Protein AF-A0A843LJG2-F1 (afdb_monomer_lite)

Structure (mmCIF, N/CA/C/O backbone):
data_AF-A0A843LJG2-F1
#
_entry.id   AF-A0A843LJG2-F1
#
loop_
_atom_site.group_PDB
_atom_site.id
_atom_site.type_symbol
_atom_site.label_atom_id
_atom_site.label_alt_id
_atom_site.label_comp_id
_atom_site.label_asym_id
_atom_site.label_entity_id
_atom_site.label_seq_id
_atom_site.pdbx_PDB_ins_code
_atom_site.Cartn_x
_atom_site.Cartn_y
_atom_site.Cartn_z
_atom_site.occupancy
_atom_site.B_iso_or_equiv
_atom_site.auth_seq_id
_atom_site.auth_comp_id
_atom_site.auth_asym_id
_atom_site.auth_atom_id
_atom_site.pdbx_PDB_model_num
ATOM 1 N N . MET A 1 1 ? 7.112 -20.602 -1.170 1.00 58.84 1 MET A N 1
ATOM 2 C CA . MET A 1 1 ? 5.943 -19.719 -1.380 1.00 58.84 1 MET A CA 1
ATOM 3 C C . MET A 1 1 ? 4.903 -20.088 -0.327 1.00 58.84 1 MET A C 1
ATOM 5 O O . MET A 1 1 ? 4.499 -21.238 -0.290 1.00 58.84 1 MET A O 1
ATOM 9 N N . ASP A 1 2 ? 4.559 -19.184 0.594 1.00 86.00 2 ASP A N 1
ATOM 10 C CA . ASP A 1 2 ? 3.611 -19.477 1.685 1.00 86.00 2 ASP A CA 1
ATOM 11 C C . ASP A 1 2 ? 2.166 -19.301 1.179 1.00 86.00 2 ASP A C 1
ATOM 13 O O . ASP A 1 2 ? 1.674 -18.172 1.055 1.00 86.00 2 ASP A O 1
ATOM 17 N N . VAL A 1 3 ? 1.533 -20.421 0.807 1.00 92.56 3 VAL A N 1
ATOM 18 C CA . VAL A 1 3 ? 0.159 -20.480 0.277 1.00 92.56 3 VAL A CA 1
ATOM 19 C C . VAL A 1 3 ? -0.862 -19.929 1.292 1.00 92.56 3 VAL A C 1
ATOM 21 O O . VAL A 1 3 ? -1.615 -19.024 0.918 1.00 92.56 3 VAL A O 1
ATOM 24 N N . PRO A 1 4 ? -0.857 -20.345 2.580 1.00 95.12 4 PRO A N 1
ATOM 25 C CA . PRO A 1 4 ? -1.723 -19.756 3.609 1.00 95.12 4 PRO A CA 1
ATOM 26 C C . PRO A 1 4 ? -1.629 -18.231 3.737 1.00 95.12 4 PRO A C 1
ATOM 28 O O . PRO A 1 4 ? -2.636 -17.553 3.962 1.00 95.12 4 PRO A O 1
ATOM 31 N N . ARG A 1 5 ? -0.428 -17.653 3.610 1.00 91.69 5 ARG A N 1
ATOM 32 C CA . ARG A 1 5 ? -0.259 -16.191 3.650 1.00 91.69 5 ARG A CA 1
ATOM 33 C C . ARG A 1 5 ? -0.901 -15.502 2.447 1.00 91.69 5 ARG A C 1
ATOM 35 O O . ARG A 1 5 ? -1.516 -14.455 2.624 1.00 91.69 5 ARG A O 1
ATOM 42 N N . HIS A 1 6 ? -0.771 -16.069 1.248 1.00 91.06 6 HIS A N 1
ATOM 43 C CA . HIS A 1 6 ? -1.390 -15.499 0.048 1.00 91.06 6 HIS A CA 1
ATOM 44 C C . HIS A 1 6 ? -2.916 -15.494 0.139 1.00 91.06 6 HIS A C 1
ATOM 46 O O . HIS A 1 6 ? -3.525 -14.463 -0.133 1.00 91.06 6 HIS A O 1
ATOM 52 N N . TRP A 1 7 ? -3.510 -16.600 0.592 1.00 93.06 7 TRP A N 1
ATOM 53 C CA . TRP A 1 7 ? -4.959 -16.715 0.759 1.00 93.06 7 TRP A CA 1
ATOM 54 C C . TRP A 1 7 ? -5.519 -15.654 1.722 1.00 93.06 7 TRP A C 1
ATOM 56 O O . TRP A 1 7 ? -6.466 -14.948 1.384 1.00 93.06 7 TRP A O 1
ATOM 66 N N . ARG A 1 8 ? -4.873 -15.446 2.881 1.00 92.19 8 ARG A N 1
ATOM 67 C CA . ARG A 1 8 ? -5.298 -14.428 3.866 1.00 92.19 8 ARG A CA 1
ATOM 68 C C . ARG A 1 8 ? -5.202 -12.986 3.359 1.00 92.19 8 ARG A C 1
ATOM 70 O O . ARG A 1 8 ? -5.972 -12.132 3.788 1.00 92.19 8 ARG A O 1
ATOM 77 N N . GLU A 1 9 ? -4.247 -12.700 2.478 1.00 91.81 9 GLU A N 1
ATOM 78 C CA . GLU A 1 9 ? -3.983 -11.344 1.979 1.00 91.81 9 GLU A CA 1
ATOM 79 C C . GLU A 1 9 ? -4.630 -11.057 0.613 1.00 91.81 9 GLU A C 1
ATOM 81 O O . GLU A 1 9 ? -4.563 -9.926 0.133 1.00 91.81 9 GLU A O 1
ATOM 86 N N . GLN A 1 10 ? -5.282 -12.049 -0.003 1.00 92.81 10 GLN A N 1
ATOM 87 C CA . GLN A 1 10 ? -5.866 -11.969 -1.344 1.00 92.81 10 GLN A CA 1
ATOM 88 C C . GLN A 1 10 ? -6.793 -10.761 -1.509 1.00 92.81 10 GLN A C 1
ATOM 90 O O . GLN A 1 10 ? -6.586 -9.940 -2.399 1.00 92.81 10 GLN A O 1
ATOM 95 N N . ILE A 1 11 ? -7.798 -10.629 -0.638 1.00 89.19 11 ILE A N 1
ATOM 96 C CA . ILE A 1 11 ? -8.805 -9.560 -0.738 1.00 89.19 11 ILE A CA 1
ATOM 97 C C . ILE A 1 11 ? -8.138 -8.186 -0.613 1.00 89.19 11 ILE A C 1
ATOM 99 O O . ILE A 1 11 ? -8.406 -7.293 -1.414 1.00 89.19 11 ILE A O 1
ATOM 103 N N . LYS A 1 12 ? -7.213 -8.043 0.342 1.00 91.62 12 LYS A N 1
ATOM 104 C C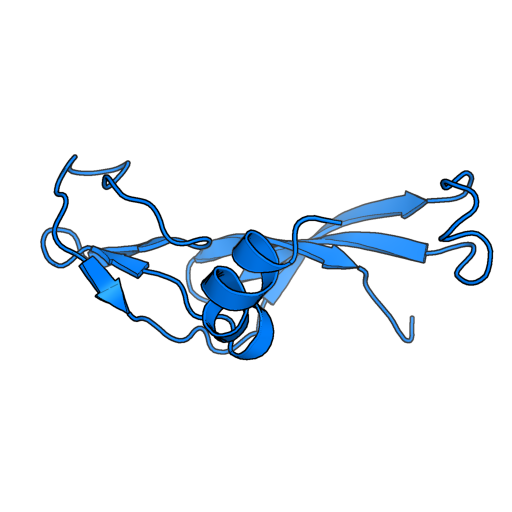A . LYS A 1 12 ? -6.487 -6.794 0.601 1.00 91.62 12 LYS A CA 1
ATOM 105 C C . LYS A 1 12 ? -5.654 -6.366 -0.600 1.00 91.62 12 LYS A C 1
ATOM 107 O O . LYS A 1 12 ? -5.700 -5.203 -0.979 1.00 91.62 12 LYS A O 1
ATOM 112 N N . ARG A 1 13 ? -4.939 -7.307 -1.222 1.00 92.06 13 ARG A N 1
ATOM 113 C CA . ARG A 1 13 ? -4.075 -7.039 -2.381 1.00 92.06 13 ARG A CA 1
ATOM 114 C C . ARG A 1 13 ? -4.861 -6.793 -3.661 1.00 92.06 13 ARG A C 1
ATOM 116 O O . ARG A 1 13 ? -4.507 -5.896 -4.410 1.00 92.06 13 ARG A O 1
ATOM 123 N N . TYR A 1 14 ? -5.909 -7.575 -3.916 1.00 92.94 14 TYR A N 1
ATOM 124 C CA . TYR A 1 14 ? -6.638 -7.517 -5.188 1.00 92.94 14 TYR A CA 1
ATOM 125 C C . TYR A 1 14 ? -7.628 -6.361 -5.249 1.00 92.94 14 TYR A C 1
ATOM 127 O O . TYR A 1 14 ? -7.872 -5.822 -6.321 1.00 92.94 14 TYR A O 1
ATOM 135 N N . ARG A 1 15 ? -8.207 -5.978 -4.108 1.00 93.31 15 ARG A N 1
ATOM 136 C CA . ARG A 1 15 ? -9.193 -4.892 -4.029 1.00 93.31 15 ARG A CA 1
ATOM 137 C C . ARG A 1 15 ? -8.643 -3.629 -3.379 1.00 93.31 15 ARG A C 1
ATOM 139 O O . ARG A 1 15 ? -9.419 -2.723 -3.103 1.00 93.31 15 ARG A O 1
ATOM 146 N N . LEU A 1 16 ? -7.338 -3.592 -3.101 1.00 94.50 16 LEU A N 1
ATOM 147 C CA . LEU A 1 16 ? -6.684 -2.505 -2.375 1.00 94.50 16 LEU A CA 1
ATOM 148 C C . LEU A 1 16 ? -7.467 -2.144 -1.098 1.00 94.50 16 LEU A C 1
ATOM 150 O O . LEU A 1 16 ? -7.838 -0.997 -0.871 1.00 94.50 16 LEU A O 1
ATOM 154 N N . VAL A 1 17 ? -7.780 -3.158 -0.284 1.00 95.00 17 VAL A N 1
ATOM 155 C CA . VAL A 1 17 ? -8.522 -2.990 0.975 1.00 95.00 17 VAL A CA 1
ATOM 156 C C . VAL A 1 17 ? -7.529 -2.869 2.121 1.00 95.00 17 VAL A C 1
ATOM 158 O O . VAL A 1 17 ? -6.724 -3.769 2.365 1.00 95.00 17 VAL A O 1
ATOM 161 N N . GLY A 1 18 ? -7.591 -1.753 2.840 1.00 93.69 18 GLY A N 1
ATOM 162 C CA . GLY A 1 18 ? -6.868 -1.565 4.091 1.00 93.69 18 GLY A CA 1
ATOM 163 C C . GLY A 1 18 ? -7.818 -1.331 5.252 1.00 93.69 18 GLY 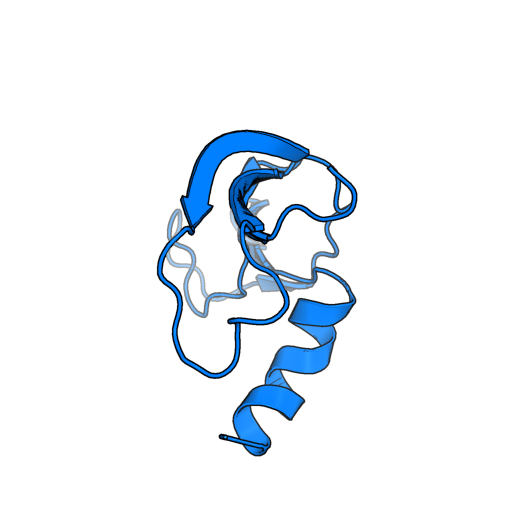A C 1
ATOM 164 O O . GLY A 1 18 ? -8.883 -1.937 5.348 1.00 93.69 18 GLY A O 1
ATOM 165 N N . SER A 1 19 ? -7.394 -0.482 6.180 1.00 94.25 19 SER A N 1
ATOM 166 C CA . SER A 1 19 ? -8.068 -0.308 7.462 1.00 94.25 19 SER A CA 1
ATOM 167 C C . SER A 1 19 ? -8.268 1.162 7.798 1.00 94.25 19 SER A C 1
ATOM 169 O O . SER A 1 19 ? -7.318 1.946 7.723 1.00 94.25 19 SER A O 1
ATOM 171 N N . LYS A 1 20 ? -9.473 1.508 8.249 1.00 95.56 20 LYS A N 1
ATOM 172 C CA . LYS A 1 20 ? -9.806 2.805 8.838 1.00 95.56 20 LYS A CA 1
ATOM 173 C C . LYS A 1 20 ? -10.013 2.645 10.336 1.00 95.56 20 LYS A C 1
ATOM 175 O O . LYS A 1 20 ? -10.792 1.806 10.780 1.00 95.56 20 LYS A O 1
ATOM 180 N N . CYS A 1 21 ? -9.283 3.410 11.142 1.00 96.38 21 CYS A N 1
ATOM 181 C CA . CYS A 1 21 ? -9.452 3.354 12.590 1.00 96.38 21 CYS A CA 1
ATOM 182 C C . CYS A 1 21 ? -10.790 3.985 12.992 1.00 96.38 21 CYS A C 1
ATOM 184 O O . CYS A 1 21 ? -11.010 5.164 12.713 1.00 96.38 21 CYS A O 1
ATOM 186 N N . LYS A 1 22 ? -11.637 3.245 13.720 1.00 95.69 22 LYS A N 1
ATOM 187 C CA . LYS A 1 22 ? -12.957 3.735 14.155 1.00 95.69 22 LYS A CA 1
ATOM 188 C C . LYS A 1 22 ? -12.874 4.906 15.140 1.00 95.69 22 LYS A C 1
ATOM 190 O O . LYS A 1 22 ? -13.762 5.744 15.163 1.00 95.69 22 LYS A O 1
ATOM 195 N N . LYS A 1 23 ? -11.789 5.002 15.923 1.00 96.00 23 LYS A N 1
ATOM 196 C CA . LYS A 1 23 ? -11.624 6.066 16.934 1.00 96.00 23 LYS A CA 1
ATOM 197 C C . LYS A 1 23 ? -11.089 7.387 16.393 1.00 96.00 23 LYS A C 1
ATOM 199 O O . LYS A 1 23 ? -11.480 8.438 16.877 1.00 96.00 23 LYS A O 1
ATOM 204 N N . CYS A 1 24 ? -10.140 7.353 15.456 1.00 95.06 24 CYS A N 1
ATOM 205 C CA . CYS A 1 24 ? -9.459 8.570 14.991 1.00 95.06 24 CYS A CA 1
ATOM 206 C C . CYS A 1 24 ? -9.548 8.805 13.481 1.00 95.06 24 CYS A C 1
ATOM 208 O O . CYS A 1 24 ? -8.918 9.736 12.980 1.00 95.06 24 CYS A O 1
ATOM 210 N N . GLY A 1 25 ? -10.249 7.934 12.751 1.00 94.00 25 GLY A N 1
ATOM 211 C CA . GLY A 1 25 ? -10.441 8.024 11.304 1.00 94.00 25 GLY A CA 1
ATOM 212 C C . GLY A 1 25 ? -9.193 7.752 10.463 1.00 94.00 25 GLY A C 1
ATOM 213 O O . GLY A 1 25 ? -9.276 7.802 9.242 1.00 94.00 25 GLY A O 1
ATOM 214 N N . LYS A 1 26 ? -8.034 7.460 11.075 1.00 94.56 26 LYS A N 1
ATOM 215 C CA . LYS A 1 26 ? -6.784 7.258 10.332 1.00 94.56 26 LYS A CA 1
ATOM 216 C C . LYS A 1 26 ? -6.903 6.062 9.387 1.00 94.56 26 LYS A C 1
ATOM 218 O O . LYS A 1 26 ? -7.159 4.945 9.841 1.00 94.56 26 LYS A O 1
ATOM 223 N N . LEU A 1 27 ? -6.653 6.317 8.107 1.00 95.00 27 LEU A N 1
ATOM 224 C CA . LEU A 1 27 ? -6.519 5.308 7.065 1.00 95.00 27 LEU A CA 1
ATOM 225 C C . LEU A 1 27 ? -5.114 4.707 7.090 1.00 95.00 27 LEU A C 1
ATOM 227 O O . LEU A 1 27 ? -4.126 5.375 7.410 1.00 95.00 27 LEU A O 1
ATOM 231 N N . SER A 1 28 ? -5.011 3.412 6.825 1.00 93.19 28 SER A N 1
ATOM 232 C CA . SER A 1 28 ? -3.740 2.696 6.780 1.00 93.19 28 SER A CA 1
ATOM 233 C C . SER A 1 28 ? -3.825 1.529 5.810 1.00 93.19 28 SER A C 1
ATOM 235 O O . SER A 1 28 ? -4.801 0.778 5.807 1.00 93.19 28 SER A O 1
ATOM 237 N N . TYR A 1 29 ? -2.772 1.381 5.016 1.00 93.25 29 TYR A N 1
ATOM 238 C CA . TYR A 1 29 ? -2.554 0.249 4.133 1.00 93.25 29 TYR A CA 1
ATOM 239 C C . TYR A 1 29 ? -1.080 -0.177 4.251 1.00 93.25 29 TYR A C 1
ATOM 241 O O . TYR A 1 29 ? -0.211 0.697 4.221 1.00 93.25 29 TYR A O 1
ATOM 249 N N . PRO A 1 30 ? -0.765 -1.476 4.418 1.00 90.50 30 PRO A N 1
ATOM 250 C CA . PRO A 1 30 ? -1.683 -2.601 4.640 1.00 90.50 30 PRO A CA 1
ATOM 251 C C . PRO A 1 30 ? -2.430 -2.540 5.986 1.00 90.50 30 PRO A C 1
ATOM 253 O O . PRO A 1 30 ? -2.158 -1.675 6.823 1.00 90.50 30 PRO A O 1
ATOM 256 N N . HIS A 1 31 ? -3.358 -3.479 6.205 1.00 86.19 31 HIS A N 1
ATOM 257 C CA . HIS A 1 31 ? -4.078 -3.624 7.477 1.00 86.19 31 HIS A CA 1
ATOM 258 C C . HIS A 1 31 ? -3.108 -3.794 8.661 1.00 86.19 31 HIS A C 1
ATOM 260 O O . HIS A 1 31 ? -2.178 -4.601 8.601 1.00 86.19 31 HIS A O 1
ATOM 266 N N . ARG A 1 32 ? -3.354 -3.072 9.763 1.00 87.19 32 ARG A N 1
ATOM 267 C CA . ARG A 1 32 ? -2.569 -3.161 11.005 1.00 87.19 32 ARG A CA 1
ATOM 268 C C . ARG A 1 32 ? -3.453 -3.525 12.193 1.00 87.19 32 ARG A C 1
ATOM 270 O O . ARG A 1 32 ? -4.558 -3.018 12.313 1.00 87.19 32 ARG A O 1
ATOM 277 N N . LEU A 1 33 ? -2.904 -4.299 13.131 1.00 90.50 33 LEU A N 1
ATOM 278 C CA . LEU A 1 33 ? -3.598 -4.696 14.367 1.00 90.50 33 LEU A CA 1
ATOM 279 C C . LEU A 1 33 ? -3.801 -3.535 15.357 1.00 90.50 33 LEU A C 1
ATOM 281 O O . LEU A 1 33 ? -4.724 -3.556 16.165 1.00 90.50 33 LEU A O 1
ATOM 285 N N . VAL A 1 34 ? -2.923 -2.527 15.327 1.00 94.62 34 VAL A N 1
ATOM 286 C CA . VAL A 1 34 ? -2.919 -1.406 16.280 1.00 94.62 34 VAL A CA 1
ATOM 287 C C . VAL A 1 34 ? -2.748 -0.090 15.534 1.00 94.62 34 VAL A C 1
ATOM 289 O O . VAL A 1 34 ? -1.904 0.024 14.643 1.00 94.62 34 VAL A O 1
ATOM 292 N N . CYS A 1 35 ? -3.555 0.914 15.884 1.00 94.19 35 CYS A N 1
ATOM 293 C CA . CYS A 1 35 ? -3.482 2.243 15.284 1.00 94.19 35 CYS A CA 1
ATOM 294 C C . CYS A 1 35 ? -2.196 2.966 15.676 1.00 94.19 35 CYS A C 1
ATOM 296 O O . CYS A 1 35 ? -1.996 3.229 16.862 1.00 94.19 35 CYS A O 1
ATOM 298 N N . PRO A 1 36 ? -1.364 3.398 14.708 1.00 91.44 36 PRO A N 1
ATOM 299 C CA . PRO A 1 36 ? -0.142 4.129 15.022 1.00 91.44 36 PRO A CA 1
ATOM 300 C C . PRO A 1 36 ? -0.416 5.528 15.597 1.00 91.44 36 PRO A C 1
ATOM 302 O O . PRO A 1 36 ? 0.483 6.125 16.168 1.00 91.44 36 PRO A O 1
ATOM 305 N N . LYS A 1 37 ? -1.636 6.070 15.437 1.00 93.88 37 LYS A N 1
ATOM 306 C CA . LYS A 1 37 ? -2.009 7.399 15.955 1.00 93.88 37 LYS A CA 1
ATOM 307 C C . LYS A 1 37 ? -2.607 7.339 17.362 1.00 93.88 37 LYS A C 1
ATOM 309 O O . LYS A 1 37 ? -2.215 8.117 18.216 1.00 93.88 37 LYS A O 1
ATOM 314 N N . CYS A 1 38 ? -3.574 6.449 17.597 1.00 95.31 38 CYS A N 1
ATOM 315 C CA . CYS A 1 38 ? -4.344 6.425 18.851 1.00 95.31 38 CYS A CA 1
ATOM 316 C C . CYS A 1 38 ? -4.220 5.120 19.652 1.00 95.31 38 CYS A C 1
ATOM 318 O O . CYS A 1 38 ? -4.852 4.993 20.696 1.00 95.31 38 CYS A O 1
ATOM 320 N N . ARG A 1 39 ? -3.446 4.137 19.170 1.00 94.81 39 ARG A N 1
ATOM 321 C CA . ARG A 1 39 ? -3.281 2.798 19.770 1.00 94.81 39 ARG A CA 1
ATOM 322 C C . ARG A 1 39 ? -4.567 1.969 19.912 1.00 94.81 39 ARG A C 1
ATOM 324 O O . ARG A 1 39 ? -4.519 0.880 20.476 1.00 94.81 39 ARG A O 1
ATOM 331 N N . SER A 1 40 ? -5.693 2.426 19.356 1.00 95.06 40 SER A N 1
ATOM 332 C CA . SER A 1 40 ? -6.908 1.612 19.264 1.00 95.06 40 SER A CA 1
ATOM 333 C C . SER A 1 40 ? -6.677 0.374 18.393 1.00 95.06 40 SER A C 1
ATOM 335 O O . SER A 1 40 ? -5.890 0.406 17.442 1.00 95.06 40 SER A O 1
ATOM 337 N N . ARG A 1 41 ? -7.388 -0.703 18.724 1.00 95.12 41 ARG A N 1
ATOM 338 C CA . ARG A 1 41 ? -7.471 -1.946 17.942 1.00 95.12 41 ARG A CA 1
ATOM 339 C C . ARG A 1 41 ? -8.756 -2.022 17.115 1.00 95.12 41 ARG A C 1
ATOM 341 O O . ARG A 1 41 ? -8.969 -2.985 16.391 1.00 95.12 41 ARG A O 1
ATOM 348 N N . GLU A 1 42 ? -9.610 -1.008 17.223 1.00 94.38 42 GLU A N 1
ATOM 349 C CA . GLU A 1 42 ? -10.884 -0.949 16.519 1.00 94.38 42 GLU A CA 1
ATOM 350 C C . GLU A 1 42 ? -10.696 -0.360 15.123 1.00 94.38 42 GLU A C 1
ATOM 352 O O . GLU A 1 42 ? -10.387 0.829 14.950 1.00 94.38 42 GLU A O 1
ATOM 357 N N . TYR A 1 43 ? -10.919 -1.212 14.129 1.00 95.06 43 TYR A N 1
ATOM 358 C CA . TYR A 1 43 ? -10.834 -0.886 12.718 1.00 95.06 43 TYR A CA 1
ATOM 359 C C . TYR A 1 43 ? -12.086 -1.328 11.973 1.00 95.06 43 TYR A C 1
ATOM 361 O O . TYR A 1 43 ? -12.793 -2.246 12.388 1.00 95.06 43 TYR A O 1
ATOM 369 N N . GLU A 1 44 ? -12.336 -0.666 10.857 1.00 94.56 44 GLU 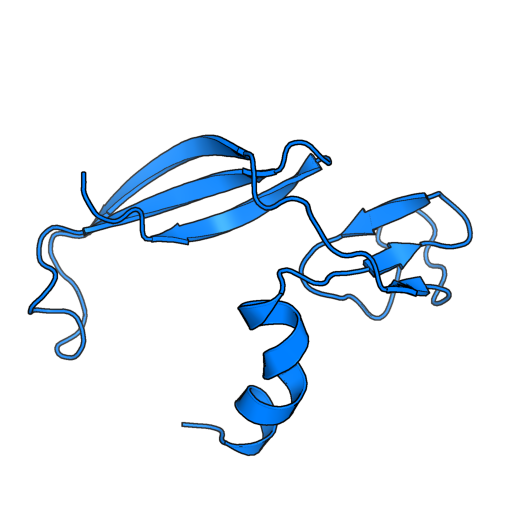A N 1
ATOM 370 C CA . GLU A 1 44 ? -13.230 -1.118 9.798 1.00 94.56 44 GLU A CA 1
ATOM 371 C C . GLU A 1 44 ? -12.441 -1.276 8.497 1.00 94.56 44 GLU A C 1
ATOM 373 O O . GLU A 1 44 ? -11.391 -0.644 8.311 1.00 94.56 44 GLU A O 1
ATOM 378 N N . GLU A 1 45 ? -12.921 -2.152 7.619 1.00 94.06 45 GLU A N 1
ATOM 379 C CA . GLU A 1 45 ? -12.356 -2.296 6.281 1.00 94.06 45 GLU A CA 1
ATOM 380 C C . GLU A 1 45 ? -12.624 -1.032 5.465 1.00 94.06 45 GLU A C 1
ATOM 382 O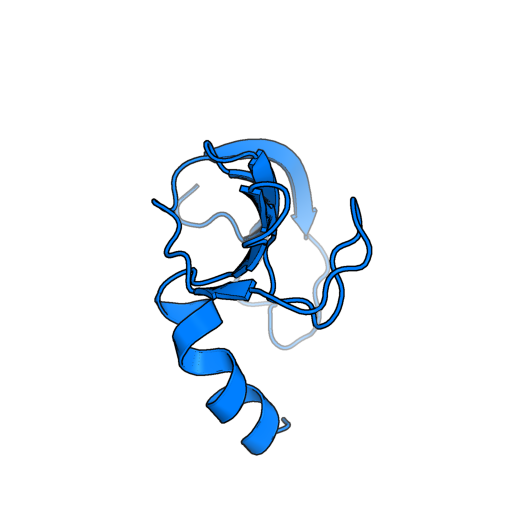 O . GLU A 1 45 ? -13.698 -0.435 5.534 1.00 94.06 45 GLU A O 1
ATOM 387 N N . HIS A 1 46 ? -11.624 -0.614 4.696 1.00 94.50 46 HIS A N 1
ATOM 388 C CA . HIS A 1 46 ? -11.739 0.529 3.806 1.00 94.50 46 HIS A CA 1
ATOM 389 C C . HIS A 1 46 ? -11.119 0.189 2.458 1.00 94.50 46 HIS A C 1
ATOM 391 O O . HIS A 1 46 ? -9.938 -0.162 2.388 1.00 94.50 46 HIS A O 1
ATOM 397 N N . GLN A 1 47 ? -11.926 0.279 1.405 1.00 95.56 47 GLN A N 1
ATOM 398 C CA . GLN A 1 47 ? -11.482 0.103 0.031 1.00 95.56 47 GLN A CA 1
ATOM 399 C C . GLN A 1 47 ? -10.950 1.433 -0.502 1.00 95.56 47 GLN A C 1
ATOM 401 O O . GLN A 1 47 ? -11.688 2.415 -0.549 1.00 95.56 47 GLN A O 1
ATOM 406 N N . PHE A 1 48 ? -9.680 1.446 -0.900 1.00 95.56 48 PHE A N 1
ATOM 407 C CA . PHE A 1 48 ? -9.056 2.611 -1.519 1.00 95.56 48 PHE A CA 1
ATOM 408 C C . PHE A 1 48 ? -9.450 2.712 -2.999 1.00 95.56 48 PHE A C 1
ATOM 410 O O . PHE A 1 48 ? -9.658 1.704 -3.675 1.00 95.56 48 PHE A O 1
ATOM 417 N N . ILE A 1 49 ? -9.503 3.935 -3.520 1.00 94.88 49 ILE A N 1
ATOM 418 C CA . ILE A 1 49 ? -9.868 4.263 -4.907 1.00 94.88 49 ILE A CA 1
ATOM 419 C C . ILE A 1 49 ? -8.796 3.767 -5.893 1.00 94.88 49 ILE A C 1
ATOM 421 O O . ILE A 1 49 ? -9.081 3.552 -7.069 1.00 94.88 49 ILE A O 1
ATOM 425 N N . GLY A 1 50 ? -7.554 3.589 -5.425 1.00 92.94 50 GLY A N 1
ATOM 426 C CA . GLY A 1 50 ? -6.431 3.127 -6.249 1.00 92.94 50 GLY A CA 1
ATOM 427 C C . GLY A 1 50 ? -5.819 4.209 -7.135 1.00 92.94 50 GLY A C 1
ATOM 428 O O . GLY A 1 50 ? -5.084 3.901 -8.068 1.00 92.94 50 GLY A O 1
ATOM 429 N N . ARG A 1 51 ? -6.103 5.482 -6.843 1.00 95.62 51 ARG A N 1
ATOM 430 C CA . ARG A 1 51 ? -5.460 6.632 -7.487 1.00 95.62 51 ARG A CA 1
ATOM 431 C C . ARG A 1 51 ? -4.419 7.227 -6.556 1.00 95.62 51 ARG A C 1
ATOM 433 O O . ARG A 1 51 ? -4.636 7.318 -5.350 1.00 95.62 51 ARG A O 1
ATOM 440 N N . GLY A 1 52 ? -3.306 7.666 -7.124 1.00 95.81 52 GLY A N 1
ATOM 441 C CA . GLY A 1 52 ? -2.212 8.237 -6.358 1.00 95.81 52 GLY A CA 1
ATOM 442 C C . GLY A 1 52 ? -1.194 8.953 -7.229 1.00 95.81 52 GLY A C 1
ATOM 443 O O . GLY A 1 52 ? -1.349 9.036 -8.447 1.00 95.81 52 GLY A O 1
ATOM 444 N N . LYS A 1 53 ? -0.156 9.483 -6.588 1.00 96.88 53 LYS A N 1
ATOM 445 C CA . LYS A 1 53 ? 0.965 10.171 -7.233 1.00 96.88 53 LYS A CA 1
ATOM 446 C C . LYS A 1 53 ? 2.270 9.475 -6.880 1.00 96.88 53 LYS A C 1
ATOM 448 O O . LYS A 1 53 ? 2.458 9.043 -5.746 1.00 96.88 53 LYS A O 1
ATOM 453 N N . ILE A 1 54 ? 3.178 9.380 -7.846 1.00 97.12 54 ILE A N 1
ATOM 454 C CA . ILE A 1 54 ? 4.528 8.868 -7.606 1.00 97.12 54 ILE A CA 1
ATOM 455 C C . ILE A 1 54 ? 5.310 9.936 -6.834 1.00 97.12 54 ILE A C 1
ATOM 457 O O . ILE A 1 54 ? 5.474 11.050 -7.324 1.00 97.12 54 ILE A O 1
ATOM 461 N N . ILE A 1 55 ? 5.788 9.593 -5.637 1.00 97.31 55 ILE A N 1
ATOM 462 C CA . ILE A 1 55 ? 6.651 10.466 -4.822 1.00 97.31 55 ILE A CA 1
ATOM 463 C C . ILE A 1 55 ? 8.124 10.230 -5.169 1.00 97.31 55 ILE A C 1
ATOM 465 O O . ILE A 1 55 ? 8.936 11.149 -5.192 1.00 97.31 55 ILE A O 1
ATOM 469 N N . SER A 1 56 ? 8.483 8.970 -5.401 1.00 97.56 56 SER A N 1
ATOM 470 C CA . SER A 1 56 ? 9.843 8.539 -5.709 1.00 97.56 56 SER A CA 1
ATOM 471 C C . SER A 1 56 ? 9.783 7.233 -6.489 1.00 97.56 56 SER A C 1
ATOM 473 O O . SER A 1 56 ? 8.885 6.422 -6.259 1.00 97.56 56 SER A O 1
ATOM 475 N N . PHE A 1 57 ? 10.723 7.020 -7.403 1.00 96.62 57 PHE A N 1
ATOM 476 C CA . PHE A 1 57 ? 10.827 5.782 -8.164 1.00 96.62 57 PHE A CA 1
ATOM 477 C C . PHE A 1 57 ? 12.287 5.409 -8.407 1.00 96.62 57 PHE A C 1
ATOM 479 O O . PHE A 1 57 ? 13.187 6.242 -8.309 1.00 96.62 57 PHE A O 1
ATOM 486 N N . THR A 1 58 ? 12.513 4.138 -8.717 1.00 95.25 58 THR A N 1
ATOM 487 C CA . THR A 1 58 ? 13.814 3.615 -9.121 1.00 95.25 58 THR A CA 1
ATOM 488 C C . THR A 1 58 ? 13.648 2.598 -10.240 1.00 95.25 58 THR A C 1
ATOM 490 O O . THR A 1 58 ? 12.686 1.827 -10.248 1.00 95.25 58 THR A O 1
ATOM 493 N N . ASN A 1 59 ? 14.603 2.586 -11.167 1.00 93.75 59 ASN A N 1
ATOM 494 C CA . ASN A 1 59 ? 14.667 1.603 -12.240 1.00 93.75 59 ASN A CA 1
ATOM 495 C C . ASN A 1 59 ? 15.578 0.455 -11.812 1.00 93.75 59 ASN A C 1
ATOM 497 O O . ASN A 1 59 ? 16.771 0.642 -11.557 1.00 93.75 59 ASN A O 1
ATOM 501 N N . ILE A 1 60 ? 15.013 -0.745 -11.736 1.00 92.81 60 ILE A N 1
ATOM 502 C CA . ILE A 1 60 ? 15.752 -1.946 -11.370 1.00 92.81 60 ILE A CA 1
ATOM 503 C C . ILE A 1 60 ? 16.387 -2.528 -12.630 1.00 92.81 60 ILE A C 1
ATOM 505 O O . ILE A 1 60 ? 15.703 -3.065 -13.497 1.00 92.81 60 ILE A O 1
ATOM 509 N N . ASN A 1 61 ? 17.718 -2.437 -12.693 1.00 91.31 61 ASN A N 1
ATOM 510 C CA . ASN A 1 61 ? 18.538 -2.945 -13.801 1.00 91.31 61 ASN A CA 1
ATOM 511 C C . ASN A 1 61 ? 19.221 -4.291 -13.494 1.00 91.31 61 ASN A C 1
ATOM 513 O O . ASN A 1 61 ? 19.759 -4.928 -14.393 1.00 91.31 61 ASN A O 1
ATOM 517 N N . SER A 1 62 ? 19.215 -4.735 -12.232 1.00 91.25 62 SER A N 1
ATOM 518 C CA . SER A 1 62 ? 19.824 -6.006 -11.812 1.00 91.25 62 SER A CA 1
ATOM 519 C C . SER A 1 62 ? 18.928 -6.752 -10.810 1.00 91.25 62 SER A C 1
ATOM 521 O O . SER A 1 62 ? 19.132 -6.656 -9.598 1.00 91.25 62 SER A O 1
ATOM 523 N N . PRO A 1 63 ? 17.874 -7.441 -11.286 1.00 88.44 63 PRO A N 1
ATOM 524 C CA . PRO A 1 63 ? 16.921 -8.142 -10.441 1.00 88.44 63 PRO A CA 1
ATOM 525 C C . PRO A 1 63 ? 17.290 -9.620 -10.208 1.00 88.44 63 PRO A C 1
ATOM 527 O O . PRO A 1 63 ? 18.130 -10.192 -10.916 1.00 88.44 63 PRO A O 1
ATOM 530 N N . PRO A 1 64 ? 16.609 -10.291 -9.259 1.00 87.19 64 PRO A N 1
ATOM 531 C CA . PRO A 1 64 ? 16.646 -11.745 -9.125 1.00 87.19 64 PRO A CA 1
ATOM 532 C C . PRO A 1 64 ? 16.264 -12.463 -10.428 1.00 87.19 64 PRO A C 1
ATOM 534 O O . PRO A 1 64 ? 15.553 -11.914 -11.272 1.00 87.19 64 PRO A O 1
ATOM 537 N N . LYS A 1 65 ? 16.692 -13.727 -10.578 1.00 88.19 65 LYS A N 1
ATOM 538 C CA . LYS A 1 65 ? 16.446 -14.541 -11.790 1.00 88.19 65 LYS A CA 1
ATOM 539 C C . LYS A 1 65 ? 14.974 -14.553 -12.223 1.00 88.19 65 LYS A C 1
ATOM 541 O O . LYS A 1 65 ? 14.701 -14.469 -13.414 1.00 88.19 65 LYS A O 1
ATOM 546 N N . GLU A 1 66 ? 14.061 -14.606 -1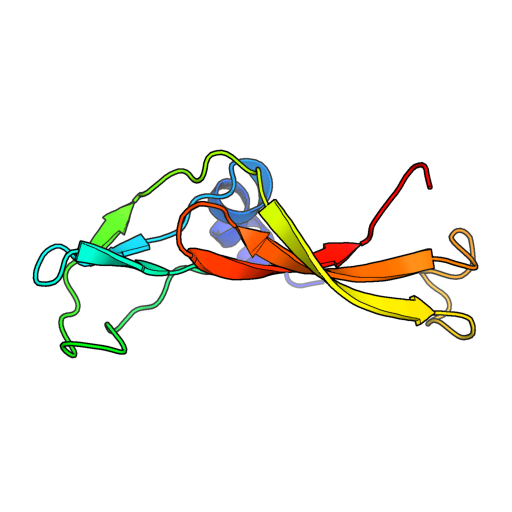1.260 1.00 85.94 66 GLU A N 1
ATOM 547 C CA . GLU A 1 66 ? 12.605 -14.662 -11.454 1.00 85.94 66 GLU A CA 1
ATOM 548 C C . GLU A 1 66 ? 12.022 -13.423 -12.157 1.00 85.94 66 GLU A C 1
ATOM 550 O O . GLU A 1 66 ? 10.966 -13.510 -12.773 1.00 85.94 66 GLU A O 1
ATOM 555 N N . HIS A 1 67 ? 12.719 -12.284 -12.114 1.00 82.44 67 HIS A N 1
ATOM 556 C CA . HIS A 1 67 ? 12.248 -11.002 -12.647 1.00 82.44 67 HIS A CA 1
ATOM 557 C C . HIS A 1 67 ? 13.060 -10.508 -13.857 1.00 82.44 67 HIS A C 1
ATOM 559 O O . HIS A 1 67 ? 12.906 -9.364 -14.279 1.00 82.44 67 HIS A O 1
ATOM 565 N N . ARG A 1 68 ? 13.923 -11.354 -14.441 1.00 82.12 68 ARG A N 1
ATOM 566 C CA . ARG A 1 68 ? 14.793 -10.964 -15.570 1.00 82.12 68 ARG A CA 1
ATOM 567 C C . ARG A 1 68 ? 14.036 -10.575 -16.838 1.00 82.12 68 ARG A C 1
ATOM 569 O O . ARG A 1 68 ? 14.534 -9.745 -17.585 1.00 82.12 68 ARG A O 1
ATOM 576 N N . TYR A 1 69 ? 12.859 -11.149 -17.075 1.00 80.44 69 TYR A N 1
ATOM 577 C CA . TYR A 1 69 ? 12.070 -10.875 -18.284 1.00 80.44 69 TYR A CA 1
ATOM 578 C C . TYR A 1 69 ? 11.427 -9.485 -18.298 1.00 80.44 69 TYR A C 1
ATOM 580 O O . TYR A 1 69 ? 11.004 -9.027 -19.351 1.00 80.44 69 TYR A O 1
ATOM 588 N N . ASN A 1 70 ? 11.398 -8.803 -17.150 1.00 80.38 70 ASN A N 1
ATOM 589 C CA . ASN A 1 70 ? 10.792 -7.482 -17.007 1.00 80.38 70 ASN A CA 1
ATOM 590 C C . ASN A 1 70 ? 11.852 -6.371 -16.969 1.00 80.38 70 ASN A C 1
ATOM 592 O O . ASN A 1 70 ? 11.587 -5.294 -16.456 1.00 80.38 70 ASN A O 1
ATOM 596 N N . LEU A 1 71 ? 13.080 -6.642 -17.416 1.00 84.19 71 LEU A N 1
ATOM 597 C CA . LEU A 1 71 ? 14.172 -5.674 -17.385 1.00 84.19 71 LEU A CA 1
ATOM 598 C C . LEU A 1 71 ? 14.081 -4.646 -18.527 1.00 84.19 71 LEU A C 1
ATOM 600 O O . LEU A 1 71 ? 13.934 -5.061 -19.676 1.00 84.19 71 LEU A O 1
ATOM 604 N N . PRO A 1 72 ? 14.318 -3.348 -18.251 1.00 88.12 72 PRO A N 1
ATOM 605 C CA . PRO A 1 72 ? 14.282 -2.706 -16.933 1.00 88.12 72 PRO A CA 1
ATOM 606 C C . PRO A 1 72 ? 12.835 -2.524 -16.444 1.00 88.12 72 PRO A C 1
ATOM 608 O O . PRO A 1 72 ? 11.948 -2.241 -17.243 1.00 88.12 72 PRO A O 1
ATOM 611 N N . TYR A 1 73 ? 12.602 -2.613 -15.128 1.00 90.81 73 TYR A N 1
ATOM 612 C CA . TYR A 1 73 ? 11.304 -2.248 -14.546 1.00 90.81 73 TYR A CA 1
ATOM 613 C C . TYR A 1 73 ? 11.423 -1.171 -13.477 1.00 90.81 73 TYR A C 1
ATOM 615 O O . TYR A 1 73 ? 12.354 -1.165 -12.668 1.00 90.81 73 TYR A O 1
ATOM 623 N N . ALA A 1 74 ? 10.437 -0.277 -13.455 1.00 93.31 74 ALA A N 1
ATOM 624 C CA . ALA A 1 74 ? 10.334 0.785 -12.470 1.00 93.31 74 ALA A CA 1
ATOM 625 C C . ALA A 1 74 ? 9.550 0.315 -11.237 1.00 93.31 74 ALA A C 1
ATOM 627 O O . ALA A 1 74 ? 8.450 -0.228 -11.347 1.00 93.31 74 ALA A O 1
ATOM 628 N N . VAL A 1 75 ? 10.090 0.566 -10.047 1.00 95.06 75 VAL A N 1
ATOM 629 C CA . VAL A 1 75 ? 9.376 0.423 -8.771 1.00 95.06 75 VAL A CA 1
ATOM 630 C C . VAL A 1 75 ? 9.221 1.803 -8.153 1.00 95.06 75 VAL A C 1
ATOM 632 O O . VAL A 1 75 ? 10.189 2.556 -8.057 1.00 95.06 75 VAL A O 1
ATOM 635 N N . ALA A 1 76 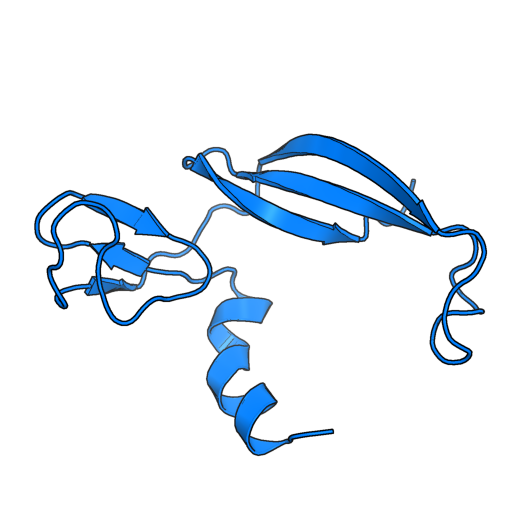? 8.006 2.129 -7.723 1.00 96.88 76 ALA A N 1
ATOM 636 C CA . ALA A 1 76 ? 7.647 3.441 -7.216 1.00 96.88 76 ALA A CA 1
ATOM 637 C C . ALA A 1 76 ? 7.043 3.383 -5.810 1.00 96.88 76 ALA A C 1
ATOM 639 O O . ALA A 1 76 ? 6.355 2.431 -5.426 1.00 96.88 76 ALA A O 1
ATOM 640 N N . LEU A 1 77 ? 7.279 4.459 -5.064 1.00 97.62 77 LEU A N 1
ATOM 641 C CA . LEU A 1 77 ? 6.486 4.862 -3.915 1.00 97.62 77 LEU A CA 1
ATOM 642 C C . LEU A 1 77 ? 5.335 5.732 -4.414 1.00 97.62 77 LEU A C 1
ATOM 644 O O . LEU A 1 77 ? 5.558 6.810 -4.968 1.00 97.62 77 LEU A O 1
ATOM 648 N N . VAL A 1 78 ? 4.112 5.257 -4.209 1.00 97.44 78 VAL A N 1
ATOM 649 C CA . VAL A 1 78 ? 2.883 5.911 -4.653 1.00 97.44 78 VAL A CA 1
ATOM 650 C C . VAL A 1 78 ? 2.117 6.398 -3.430 1.00 97.44 78 VAL A C 1
ATOM 652 O O . VAL A 1 78 ? 1.691 5.590 -2.606 1.00 97.44 78 VAL A O 1
ATOM 655 N N . GLU A 1 79 ? 1.936 7.710 -3.304 1.00 97.25 79 GLU A N 1
ATOM 656 C CA . GLU A 1 79 ? 1.009 8.306 -2.340 1.00 97.25 79 GLU A CA 1
ATOM 657 C C . GLU A 1 79 ? -0.409 8.169 -2.874 1.00 97.25 79 GLU A C 1
ATOM 659 O O . GLU A 1 79 ? -0.744 8.761 -3.902 1.00 97.25 79 GLU A O 1
ATOM 664 N N . LEU A 1 80 ? -1.247 7.383 -2.202 1.00 96.50 80 LEU A N 1
ATOM 665 C CA . LEU A 1 80 ? -2.666 7.319 -2.529 1.00 96.50 80 LEU A CA 1
ATOM 666 C C . LEU A 1 80 ? -3.327 8.667 -2.235 1.00 96.50 80 LEU A C 1
ATOM 668 O O . LEU A 1 80 ? -2.935 9.364 -1.300 1.00 96.50 80 LEU A O 1
ATOM 672 N N . MET A 1 81 ? -4.367 9.016 -2.994 1.00 95.19 81 MET A N 1
ATOM 673 C CA . MET A 1 81 ? -5.126 10.255 -2.775 1.00 95.19 81 MET A CA 1
ATOM 674 C C . MET A 1 81 ? -5.666 10.364 -1.343 1.00 95.19 81 MET A C 1
ATOM 676 O O . MET A 1 81 ? -5.808 11.461 -0.809 1.00 95.19 81 MET A O 1
ATOM 680 N N . GLU A 1 82 ? -5.947 9.227 -0.713 1.00 95.12 82 GLU A N 1
ATOM 681 C CA . GLU A 1 82 ? -6.442 9.133 0.655 1.00 95.12 82 GLU A CA 1
ATOM 682 C C . GLU A 1 82 ? -5.334 9.189 1.729 1.00 95.12 82 GLU A C 1
ATOM 684 O O . GLU A 1 82 ? -5.637 9.197 2.925 1.00 95.12 82 GLU A O 1
ATOM 689 N N . GLY A 1 83 ? -4.056 9.221 1.332 1.00 92.12 83 GLY A N 1
ATOM 690 C CA . GLY A 1 83 ? -2.904 9.506 2.197 1.00 92.12 83 GLY A CA 1
ATOM 691 C C . GLY A 1 83 ? -1.872 8.383 2.405 1.00 92.12 83 GLY A C 1
ATOM 692 O O . GLY A 1 83 ? -0.697 8.701 2.581 1.00 92.12 83 GLY A O 1
ATOM 693 N N . PRO A 1 84 ? -2.212 7.077 2.442 1.00 94.38 84 PRO A N 1
ATOM 694 C CA . PRO A 1 84 ? -1.195 6.039 2.613 1.00 94.38 84 PRO A CA 1
ATOM 695 C C . PRO A 1 84 ? -0.230 5.949 1.428 1.00 94.38 84 PRO A C 1
ATOM 697 O O . PRO A 1 84 ? -0.645 6.016 0.274 1.00 94.38 84 PRO A O 1
ATOM 700 N N . VAL A 1 85 ? 1.048 5.709 1.721 1.00 95.75 85 VAL A N 1
ATOM 701 C CA . VAL A 1 85 ? 2.069 5.436 0.702 1.00 95.75 85 VAL A CA 1
ATOM 702 C C . VAL A 1 85 ? 2.216 3.931 0.514 1.00 95.75 85 VAL A C 1
ATOM 704 O O . VAL A 1 85 ? 2.380 3.192 1.489 1.00 95.75 85 VAL A O 1
ATOM 707 N N . ILE A 1 86 ? 2.174 3.480 -0.737 1.00 95.62 86 ILE A N 1
ATOM 708 C CA . ILE A 1 86 ? 2.343 2.079 -1.124 1.00 95.62 86 ILE A CA 1
ATOM 709 C C . ILE A 1 86 ? 3.545 1.909 -2.050 1.00 95.62 86 ILE A C 1
ATOM 711 O O . ILE A 1 86 ? 3.953 2.841 -2.737 1.00 95.62 86 ILE A O 1
ATOM 715 N N . THR A 1 87 ? 4.101 0.701 -2.079 1.00 96.00 87 THR A N 1
ATOM 716 C CA . THR A 1 87 ? 5.171 0.332 -3.010 1.00 96.00 87 THR A CA 1
ATOM 717 C C . THR A 1 87 ? 4.594 -0.574 -4.085 1.00 96.00 87 THR A C 1
ATOM 719 O O . THR A 1 87 ? 4.007 -1.609 -3.762 1.00 96.00 87 THR A O 1
ATOM 722 N N . ALA A 1 88 ? 4.757 -0.192 -5.348 1.00 94.81 88 ALA A N 1
ATOM 723 C CA . ALA A 1 88 ? 4.266 -0.952 -6.491 1.00 94.81 88 ALA A CA 1
ATOM 724 C C . ALA A 1 88 ? 5.211 -0.819 -7.689 1.00 94.81 88 ALA A C 1
ATOM 726 O O . ALA A 1 88 ? 5.974 0.141 -7.794 1.00 94.81 88 ALA A O 1
ATOM 727 N N . GLN A 1 89 ? 5.157 -1.796 -8.591 1.00 93.75 89 GLN A N 1
ATOM 728 C CA . GLN A 1 89 ? 5.796 -1.690 -9.898 1.00 93.75 89 GLN A CA 1
ATOM 729 C C . GLN A 1 89 ? 4.940 -0.801 -10.808 1.00 93.75 89 GLN A C 1
ATOM 731 O O . GLN A 1 89 ? 3.713 -0.892 -10.772 1.00 93.75 89 GLN A O 1
ATOM 736 N N . ILE A 1 90 ? 5.588 0.038 -11.612 1.00 94.06 90 ILE A N 1
ATOM 737 C CA . ILE A 1 90 ? 4.943 0.781 -12.695 1.00 94.06 90 ILE A CA 1
ATOM 738 C C . ILE A 1 90 ? 5.107 -0.037 -13.974 1.00 94.06 90 ILE A C 1
ATOM 740 O O . ILE A 1 90 ? 6.214 -0.479 -14.292 1.00 94.06 90 ILE A O 1
ATOM 744 N N . THR A 1 91 ? 3.998 -0.281 -14.661 1.00 91.44 91 THR A N 1
ATOM 745 C CA . THR A 1 91 ? 3.941 -1.030 -15.920 1.00 91.44 91 THR A CA 1
ATOM 746 C C . THR A 1 91 ? 3.541 -0.104 -17.059 1.00 91.44 91 THR A C 1
ATOM 748 O O . THR A 1 91 ? 3.088 1.013 -16.810 1.00 91.44 91 THR A O 1
ATOM 751 N N . ASP A 1 92 ? 3.713 -0.584 -18.292 1.00 86.06 92 ASP A N 1
ATOM 752 C CA . ASP A 1 92 ? 3.247 0.091 -19.513 1.00 86.06 92 ASP A CA 1
ATOM 753 C C . ASP A 1 92 ? 3.817 1.513 -19.695 1.00 86.06 92 ASP A C 1
ATOM 755 O O . ASP A 1 92 ? 3.171 2.383 -20.281 1.00 86.06 92 ASP A O 1
ATOM 759 N N . ALA A 1 93 ? 5.019 1.736 -19.149 1.00 64.94 93 ALA A N 1
ATOM 760 C CA . ALA A 1 93 ? 5.775 2.985 -19.222 1.00 64.94 93 ALA A CA 1
ATOM 761 C C . ALA A 1 93 ? 6.707 3.031 -20.438 1.00 64.94 93 ALA A C 1
ATOM 763 O O . ALA A 1 93 ? 7.198 1.953 -20.849 1.00 64.94 93 ALA A O 1
#

Foldseek 3Di:
DPPVVCVVCVCCVVQVKDKAAPPPRDTDPHHDCADPPPRDRHIDIDGAPPDWDFPDKDWDQDDPPVCVVVPGWMWTFTQGPSGYTDIDTDPPD

pLDDT: mean 92.19, std 5.91, range [58.84, 97.62]

Radius of gyration: 15.63 Å; chains: 1; bounding box: 33×31×39 Å

Secondary structure (DSSP, 8-state):
--HHHHHHHHHHHHTTEEEEETTT--EESS--SS-TTT----EEEEE----EEEEEEEEESS--GGGGGG-SEEEEEEEETTS-EEEEEE---

Sequence (93 aa):
MDVPRHWREQIKRYRLVGSKCKKCGKLSYPHRLVCPKCRSREYEEHQFIGRGKIISFTNINSPPKEHRYNLPYAVALVELMEGPVITAQITDA